Protein AF-A0A941X3I5-F1 (afdb_monomer)

Sequence (114 aa):
MGRLKIFETTTQNFINFAGGNPGAITTLFELQKVVQDKTAIYLITLDKMELYEDKLYMLWNDCCNRDISKVIKILDYYEKGIINQIDIDERIKNVGYGKSFDDLIQDKEERKEE

Radius of gyration: 13.72 Å; Cα contacts (8 Å, |Δi|>4): 107; chains: 1; bounding box: 43×27×31 Å

Mean predicted aligned error: 8.22 Å

Secondary structure (DSSP, 8-state):
-----TTS-HHHHHHHHHTT-HHHHHHHHHHHHH-TTTHHHHHHHHHHHT--THHHHHIIIIITTT-HHHHHHHHHHHHTTSS-HHHHIIIIISSSSPPPSHHHHHHHHHTT--

Structure (mmCIF, N/CA/C/O backbone):
data_AF-A0A941X3I5-F1
#
_entry.id   AF-A0A941X3I5-F1
#
loop_
_atom_site.group_PDB
_atom_site.id
_atom_site.type_symbol
_atom_site.label_atom_id
_atom_site.label_alt_id
_atom_site.label_comp_id
_atom_site.label_asym_id
_atom_site.label_entity_id
_atom_site.label_seq_id
_atom_site.pdbx_PDB_ins_code
_atom_site.Cartn_x
_atom_site.Cartn_y
_atom_site.Cartn_z
_atom_site.occupancy
_atom_site.B_iso_or_equiv
_atom_site.auth_seq_id
_atom_site.auth_comp_id
_atom_site.auth_asym_id
_atom_site.auth_atom_id
_atom_site.pdbx_PDB_model_num
ATOM 1 N N . MET A 1 1 ? 12.464 -11.562 -3.167 1.00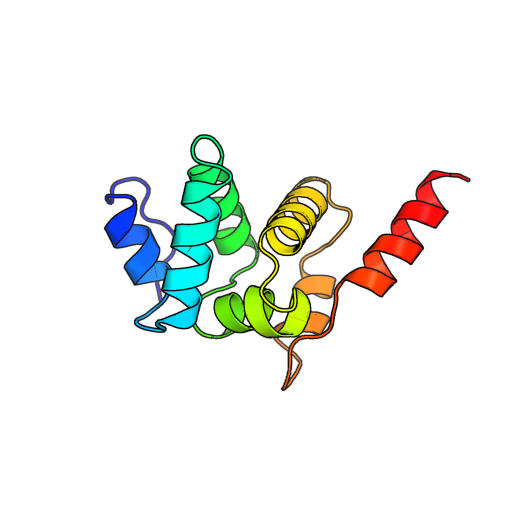 44.53 1 MET A N 1
ATOM 2 C CA . MET A 1 1 ? 12.418 -10.087 -3.193 1.00 44.53 1 MET A CA 1
ATOM 3 C C . MET A 1 1 ? 12.429 -9.548 -1.771 1.00 44.53 1 MET A C 1
ATOM 5 O O . MET A 1 1 ? 12.069 -10.284 -0.859 1.00 44.53 1 MET A O 1
ATOM 9 N N . GLY A 1 2 ? 13.027 -8.368 -1.591 1.00 48.31 2 GLY A N 1
ATOM 10 C CA . GLY A 1 2 ? 13.788 -7.995 -0.399 1.00 48.31 2 GLY A CA 1
ATOM 11 C C . GLY A 1 2 ? 13.003 -7.247 0.670 1.00 48.31 2 GLY A C 1
ATOM 12 O O . GLY A 1 2 ? 12.456 -6.186 0.406 1.00 48.31 2 GLY A O 1
ATOM 13 N N . ARG A 1 3 ? 13.070 -7.775 1.897 1.00 50.78 3 ARG A N 1
ATOM 14 C CA . ARG A 1 3 ? 12.861 -7.007 3.129 1.00 50.78 3 ARG A CA 1
ATOM 15 C C . ARG A 1 3 ? 13.688 -5.723 3.089 1.00 50.78 3 ARG A C 1
ATOM 17 O O . ARG A 1 3 ? 14.864 -5.785 2.710 1.00 50.78 3 ARG A O 1
ATOM 24 N N . LEU A 1 4 ? 13.109 -4.616 3.553 1.00 52.59 4 LEU A N 1
ATOM 25 C CA . LEU A 1 4 ? 13.810 -3.345 3.748 1.00 52.59 4 LEU A CA 1
ATOM 26 C C . LEU A 1 4 ? 15.179 -3.536 4.418 1.00 52.59 4 LEU A C 1
ATOM 28 O O . LEU A 1 4 ? 15.283 -3.975 5.567 1.00 52.59 4 LEU A O 1
ATOM 32 N N . LYS A 1 5 ? 16.246 -3.146 3.715 1.00 53.25 5 LYS A N 1
ATOM 33 C CA . LYS A 1 5 ? 17.561 -2.944 4.322 1.00 53.25 5 LYS A CA 1
ATOM 34 C C . LYS A 1 5 ? 17.662 -1.481 4.729 1.00 53.25 5 LYS A C 1
ATOM 36 O O . LYS A 1 5 ? 17.784 -0.586 3.903 1.00 53.25 5 LYS A O 1
ATOM 41 N N . ILE A 1 6 ? 17.655 -1.256 6.038 1.00 52.69 6 ILE A N 1
ATOM 42 C CA . ILE A 1 6 ? 17.610 0.052 6.718 1.00 52.69 6 ILE A CA 1
ATOM 43 C C . ILE A 1 6 ? 18.843 0.946 6.398 1.00 52.69 6 ILE A C 1
ATOM 45 O O . ILE A 1 6 ? 18.921 2.085 6.838 1.00 52.69 6 ILE A O 1
ATOM 49 N N . PHE A 1 7 ? 19.806 0.449 5.609 1.00 45.53 7 PHE A N 1
ATOM 50 C CA . PHE A 1 7 ? 21.072 1.110 5.269 1.00 45.53 7 PHE A CA 1
ATOM 51 C C . PHE A 1 7 ? 21.218 1.501 3.787 1.00 45.53 7 PHE A C 1
ATOM 53 O O . PHE A 1 7 ? 22.279 1.987 3.400 1.00 45.53 7 PHE A O 1
ATOM 60 N N . GLU A 1 8 ? 20.202 1.294 2.945 1.00 53.28 8 GLU A N 1
ATOM 61 C CA . GLU A 1 8 ? 20.260 1.696 1.533 1.00 53.28 8 GLU A CA 1
ATOM 62 C C . GLU A 1 8 ? 19.625 3.080 1.297 1.00 53.28 8 GLU A C 1
ATOM 64 O O . GLU A 1 8 ? 18.720 3.505 2.018 1.00 53.28 8 GLU A O 1
ATOM 69 N N . THR A 1 9 ? 20.108 3.807 0.283 1.00 62.34 9 THR A N 1
ATOM 70 C CA . THR A 1 9 ? 19.534 5.094 -0.142 1.00 62.34 9 THR A CA 1
ATOM 71 C C . THR A 1 9 ? 18.063 4.927 -0.531 1.00 62.34 9 THR A C 1
ATOM 73 O O . THR A 1 9 ? 17.671 3.896 -1.076 1.00 62.34 9 THR A O 1
ATOM 76 N N . THR A 1 10 ? 17.238 5.957 -0.304 1.00 64.81 10 THR A N 1
ATOM 77 C CA . THR A 1 10 ? 15.790 5.947 -0.607 1.00 64.81 10 THR A CA 1
ATOM 78 C C . THR A 1 10 ? 15.498 5.452 -2.027 1.00 64.81 10 THR A C 1
ATOM 80 O O . THR A 1 10 ? 14.583 4.662 -2.238 1.00 64.81 10 THR A O 1
ATOM 83 N N . THR A 1 11 ? 16.344 5.828 -2.989 1.00 65.88 11 THR A N 1
ATOM 84 C CA . THR A 1 11 ? 16.281 5.382 -4.387 1.00 65.88 11 THR A CA 1
ATOM 85 C C . THR A 1 11 ? 16.463 3.872 -4.551 1.00 65.88 11 THR A C 1
ATOM 87 O O . THR A 1 11 ? 15.737 3.252 -5.321 1.00 65.88 11 THR A O 1
ATOM 90 N N . GLN A 1 12 ? 17.395 3.258 -3.821 1.00 67.31 12 GLN A N 1
ATOM 91 C CA . GLN A 1 12 ? 17.636 1.816 -3.879 1.00 67.31 12 GLN A CA 1
ATOM 92 C C . GLN A 1 12 ? 16.453 1.041 -3.284 1.00 67.31 12 GLN A C 1
ATOM 94 O O . GLN A 1 12 ? 16.007 0.052 -3.861 1.00 67.31 12 GLN A O 1
ATOM 99 N N . ASN A 1 13 ? 15.893 1.540 -2.175 1.00 71.69 13 ASN A N 1
ATOM 100 C CA . ASN A 1 13 ? 14.688 0.973 -1.572 1.00 71.69 13 ASN A CA 1
ATOM 101 C C . ASN A 1 13 ? 13.494 1.066 -2.526 1.00 71.69 13 ASN A C 1
ATOM 103 O O . ASN A 1 13 ? 12.774 0.086 -2.679 1.00 71.69 13 ASN A O 1
ATOM 107 N N . PHE A 1 14 ? 13.322 2.184 -3.235 1.00 73.75 14 PHE A N 1
ATOM 108 C CA . PHE A 1 14 ? 12.273 2.298 -4.248 1.00 73.75 14 PHE A CA 1
ATOM 109 C C . PHE A 1 14 ? 12.450 1.317 -5.406 1.00 73.75 14 PHE A C 1
ATOM 111 O O . PHE A 1 14 ? 11.476 0.701 -5.831 1.00 73.75 14 PHE A O 1
ATOM 118 N N . ILE A 1 15 ? 13.679 1.129 -5.891 1.00 73.44 15 ILE A N 1
ATOM 119 C CA . ILE A 1 15 ? 13.971 0.160 -6.955 1.00 73.44 15 ILE A CA 1
ATOM 120 C C . ILE A 1 15 ? 13.681 -1.269 -6.474 1.00 73.44 15 ILE A C 1
ATOM 122 O O . ILE A 1 15 ? 13.053 -2.038 -7.199 1.00 73.44 15 ILE A O 1
ATOM 126 N N . ASN A 1 16 ? 14.067 -1.606 -5.242 1.00 75.44 16 ASN A N 1
ATOM 127 C CA . ASN A 1 16 ? 13.800 -2.914 -4.643 1.00 75.44 16 ASN A CA 1
ATOM 128 C C . ASN A 1 16 ? 12.298 -3.162 -4.421 1.00 75.44 16 ASN A C 1
ATOM 130 O O . ASN A 1 16 ? 11.836 -4.280 -4.634 1.00 75.44 16 ASN A O 1
ATOM 134 N N . PHE A 1 17 ? 11.539 -2.132 -4.029 1.00 74.19 17 PHE A N 1
ATOM 135 C CA . PHE A 1 17 ? 10.084 -2.213 -3.853 1.00 74.19 17 PHE A CA 1
ATOM 136 C C . PHE A 1 17 ? 9.334 -2.344 -5.166 1.00 74.19 17 PHE A C 1
ATOM 138 O O . PHE A 1 17 ? 8.343 -3.064 -5.245 1.00 74.19 17 PHE A O 1
ATOM 145 N N . ALA A 1 18 ? 9.783 -1.617 -6.183 1.00 73.81 18 ALA A N 1
ATOM 146 C CA . ALA A 1 18 ? 9.121 -1.607 -7.467 1.00 73.81 18 ALA A CA 1
ATOM 147 C C . ALA A 1 18 ? 9.509 -2.793 -8.353 1.00 73.81 18 ALA A C 1
ATOM 149 O O . ALA A 1 18 ? 8.772 -3.091 -9.286 1.00 73.81 18 ALA A O 1
ATOM 150 N N . GLY A 1 19 ? 10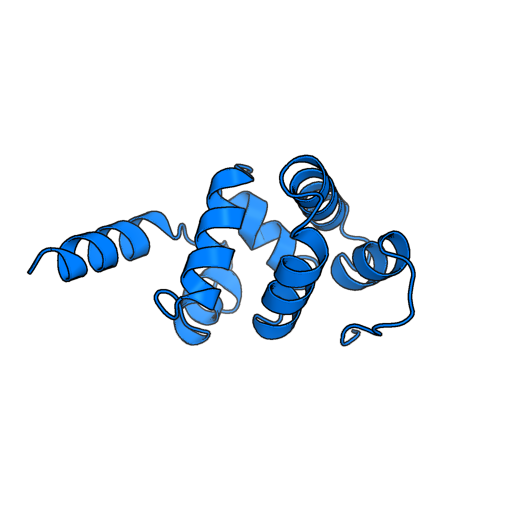.659 -3.436 -8.116 1.00 73.19 19 GLY A N 1
ATOM 151 C CA . GLY A 1 19 ? 11.132 -4.591 -8.895 1.00 73.19 19 GLY A CA 1
ATOM 152 C C . GLY A 1 19 ? 11.291 -4.325 -10.394 1.00 73.19 19 GLY A C 1
ATOM 153 O O . GLY A 1 19 ? 11.283 -5.247 -11.201 1.00 73.19 19 GLY A O 1
ATOM 154 N N . GLY A 1 20 ? 11.415 -3.055 -10.788 1.00 70.56 20 GLY A N 1
ATOM 155 C CA . GLY A 1 20 ? 11.430 -2.639 -12.192 1.00 70.56 20 GLY A CA 1
ATOM 156 C C . GLY A 1 20 ? 10.054 -2.330 -12.795 1.00 70.56 20 GLY A C 1
ATOM 157 O O . GLY A 1 20 ? 10.001 -1.939 -13.959 1.00 70.56 20 GLY A O 1
ATOM 158 N N . ASN A 1 21 ? 8.955 -2.427 -12.035 1.00 77.00 21 ASN A N 1
ATOM 159 C CA . ASN A 1 21 ? 7.636 -1.971 -12.477 1.00 77.00 21 ASN A CA 1
ATOM 160 C C . ASN A 1 21 ? 7.585 -0.423 -12.471 1.00 77.00 21 ASN A C 1
ATOM 162 O O . ASN A 1 21 ? 7.650 0.196 -11.402 1.00 77.00 21 ASN A O 1
ATOM 166 N N . PRO A 1 22 ? 7.437 0.237 -13.637 1.00 76.44 22 PRO A N 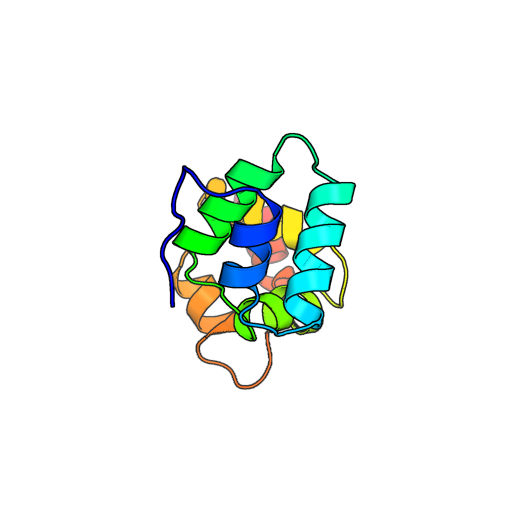1
ATOM 167 C CA . PRO A 1 22 ? 7.459 1.698 -13.726 1.00 76.44 22 PRO A CA 1
ATOM 168 C C . PRO A 1 22 ? 6.267 2.355 -13.012 1.00 76.44 22 PRO A C 1
ATOM 170 O O . PRO A 1 22 ? 6.388 3.469 -12.501 1.00 76.44 22 PRO A O 1
ATOM 173 N N . GLY A 1 23 ? 5.129 1.665 -12.926 1.00 77.00 23 GLY A N 1
ATOM 174 C CA . GLY A 1 23 ? 3.955 2.124 -12.193 1.00 77.00 23 GLY A CA 1
ATOM 175 C C . GLY A 1 23 ? 4.201 2.171 -10.687 1.00 77.00 23 GLY A C 1
ATOM 176 O O . GLY A 1 23 ? 3.923 3.185 -10.057 1.00 77.00 23 GLY A O 1
ATOM 177 N N . ALA A 1 24 ? 4.819 1.126 -10.136 1.00 78.56 24 ALA A N 1
ATOM 178 C CA . ALA A 1 24 ? 5.210 1.073 -8.729 1.00 78.56 24 ALA A CA 1
ATOM 179 C C . ALA A 1 24 ? 6.245 2.161 -8.376 1.00 78.56 24 ALA A C 1
ATOM 181 O O . ALA A 1 24 ? 6.116 2.827 -7.351 1.00 78.56 24 ALA A O 1
ATOM 182 N N . ILE A 1 25 ? 7.226 2.409 -9.257 1.00 80.94 25 ILE A N 1
ATOM 183 C CA . ILE A 1 25 ? 8.174 3.528 -9.105 1.00 80.94 25 ILE A CA 1
ATOM 184 C C . ILE A 1 25 ? 7.428 4.867 -9.072 1.00 80.94 25 ILE A C 1
ATOM 186 O O . ILE A 1 25 ? 7.699 5.701 -8.210 1.00 80.94 25 ILE A O 1
ATOM 190 N N . THR A 1 26 ? 6.476 5.072 -9.986 1.00 81.75 26 THR A N 1
ATOM 191 C CA . THR A 1 26 ? 5.702 6.322 -10.071 1.00 81.75 26 THR A CA 1
ATOM 192 C C . THR A 1 26 ? 4.940 6.588 -8.775 1.00 81.75 26 THR A C 1
ATOM 194 O O . THR A 1 26 ? 5.068 7.673 -8.211 1.00 81.75 26 THR A O 1
ATOM 197 N N . THR A 1 27 ? 4.246 5.579 -8.242 1.00 80.25 27 THR A N 1
ATOM 198 C CA . THR A 1 27 ? 3.538 5.672 -6.958 1.00 80.25 27 THR A CA 1
ATOM 199 C C . THR A 1 27 ? 4.465 6.102 -5.824 1.00 80.25 27 THR A C 1
ATOM 201 O O . THR A 1 27 ? 4.126 6.979 -5.035 1.00 80.25 27 THR A O 1
ATOM 204 N N . LEU A 1 28 ? 5.653 5.503 -5.743 1.00 80.94 28 LEU A N 1
ATOM 205 C CA . LEU A 1 28 ? 6.625 5.781 -4.689 1.00 80.94 28 LEU A CA 1
ATOM 206 C C . LEU A 1 28 ? 7.182 7.211 -4.768 1.00 80.94 28 LEU A C 1
ATOM 208 O O . LEU A 1 28 ? 7.314 7.881 -3.742 1.00 80.94 28 LEU A O 1
ATOM 212 N N . PHE A 1 29 ? 7.447 7.708 -5.978 1.00 80.88 29 PHE A N 1
ATOM 213 C CA . PHE A 1 29 ? 7.866 9.096 -6.192 1.00 80.88 29 PHE A CA 1
ATOM 214 C C . PHE A 1 29 ? 6.759 10.101 -5.869 1.00 80.88 29 PHE A C 1
ATOM 216 O O . PHE A 1 29 ? 7.030 11.137 -5.258 1.00 80.88 29 PHE A O 1
ATOM 223 N N . GLU A 1 30 ? 5.512 9.813 -6.246 1.00 81.94 30 GLU A N 1
ATOM 224 C CA . GLU A 1 30 ? 4.375 10.658 -5.876 1.00 81.94 30 GLU A CA 1
ATOM 225 C C . GLU A 1 30 ? 4.176 10.696 -4.359 1.00 81.94 30 GLU A C 1
ATOM 227 O O . GLU A 1 30 ? 3.975 11.769 -3.787 1.00 81.94 30 GLU A O 1
ATOM 232 N N . LEU A 1 31 ? 4.329 9.553 -3.691 1.00 82.19 31 LEU A N 1
ATOM 233 C CA . LEU A 1 31 ? 4.243 9.451 -2.240 1.00 82.19 31 LEU A CA 1
ATOM 234 C C . LEU A 1 31 ? 5.346 10.270 -1.554 1.00 82.19 31 LEU A C 1
ATOM 236 O O . LEU A 1 31 ? 5.062 11.012 -0.612 1.00 82.19 31 LEU A O 1
ATOM 240 N N . GLN A 1 32 ? 6.580 10.223 -2.067 1.00 80.75 32 GLN A N 1
ATOM 241 C CA . GLN A 1 32 ? 7.681 11.049 -1.565 1.00 80.75 32 GLN A CA 1
ATOM 242 C C . GLN A 1 32 ? 7.428 12.547 -1.761 1.00 80.75 32 GLN A C 1
ATOM 244 O O . GLN A 1 32 ? 7.763 13.355 -0.895 1.00 80.75 32 GLN A O 1
ATOM 249 N N . LYS A 1 33 ? 6.838 12.931 -2.896 1.00 80.81 33 LYS A N 1
ATOM 250 C CA . LYS A 1 33 ? 6.550 14.332 -3.215 1.00 80.81 33 LYS A CA 1
ATOM 251 C C . LYS A 1 33 ? 5.497 14.930 -2.281 1.00 8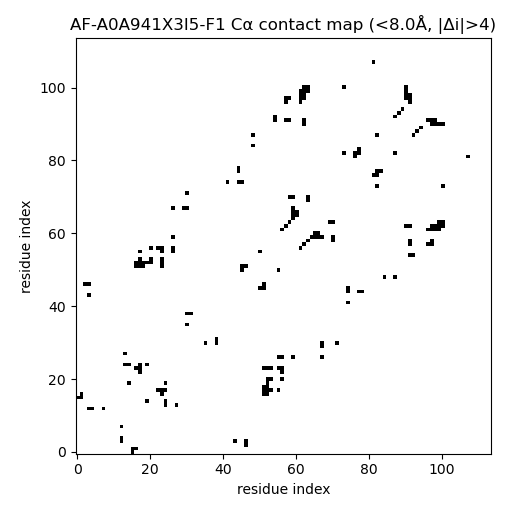0.81 33 LYS A C 1
ATOM 253 O O . LYS A 1 33 ? 5.601 16.103 -1.934 1.00 80.81 33 LYS A O 1
ATOM 258 N N . VAL A 1 34 ? 4.494 14.144 -1.889 1.00 80.00 34 VAL A N 1
ATOM 259 C CA . VAL A 1 34 ? 3.408 14.606 -1.010 1.00 80.00 34 VAL A CA 1
ATOM 260 C C . VAL A 1 34 ? 3.786 14.494 0.465 1.00 80.00 34 VAL A C 1
ATOM 262 O O . VAL A 1 34 ? 3.447 15.378 1.248 1.00 80.00 34 VAL A O 1
ATOM 265 N N . VAL A 1 35 ? 4.503 13.438 0.861 1.00 73.94 35 VAL A N 1
ATOM 266 C CA . VAL A 1 35 ? 4.802 13.150 2.273 1.00 73.94 35 VAL A CA 1
ATOM 267 C C . VAL A 1 35 ? 6.290 12.905 2.494 1.00 73.94 35 VAL A C 1
ATOM 269 O O . VAL A 1 35 ? 6.725 11.853 2.965 1.00 73.94 35 VAL A O 1
ATOM 272 N N . GLN A 1 36 ? 7.078 13.931 2.176 1.00 71.00 36 GLN A N 1
ATOM 273 C CA . GLN A 1 36 ? 8.542 13.917 2.219 1.00 71.00 36 GLN A CA 1
ATOM 274 C C . GLN A 1 36 ? 9.104 13.457 3.580 1.00 71.00 36 GLN A C 1
ATOM 276 O O . GLN A 1 36 ? 10.081 12.716 3.623 1.00 71.00 36 GLN A O 1
ATOM 281 N N . ASP A 1 37 ? 8.440 13.827 4.680 1.00 72.62 37 ASP A N 1
ATOM 282 C CA . ASP A 1 37 ? 8.853 13.506 6.055 1.00 72.62 37 ASP A CA 1
ATOM 283 C C . ASP A 1 37 ? 8.418 12.094 6.510 1.00 72.62 37 ASP A C 1
ATOM 285 O O . ASP A 1 37 ? 9.142 11.395 7.214 1.00 72.62 37 ASP A O 1
ATOM 289 N N . LYS A 1 38 ? 7.257 11.612 6.034 1.00 74.12 38 LYS A N 1
ATOM 290 C CA . LYS A 1 38 ? 6.681 10.303 6.417 1.00 74.12 38 LYS A CA 1
ATOM 291 C C . LYS A 1 38 ? 6.988 9.172 5.437 1.00 74.12 38 LYS A C 1
ATOM 293 O O . LYS A 1 38 ? 6.557 8.042 5.652 1.00 74.12 38 LYS A O 1
ATOM 298 N N . THR A 1 39 ? 7.742 9.443 4.373 1.00 75.69 39 THR A N 1
ATOM 299 C CA . THR A 1 39 ? 8.034 8.462 3.313 1.00 75.69 39 THR A CA 1
ATOM 300 C C . THR A 1 39 ? 8.646 7.177 3.876 1.00 75.69 39 THR A C 1
ATOM 302 O O . THR A 1 39 ? 8.255 6.085 3.477 1.00 75.69 39 THR A O 1
ATOM 305 N N . ALA A 1 40 ? 9.562 7.286 4.845 1.00 74.94 40 ALA A N 1
ATOM 306 C CA . ALA A 1 40 ? 10.185 6.122 5.476 1.00 74.94 40 ALA A CA 1
ATOM 307 C C . ALA A 1 40 ? 9.178 5.258 6.257 1.00 74.94 40 ALA A C 1
ATOM 309 O O . ALA A 1 40 ? 9.232 4.034 6.178 1.00 74.94 40 ALA A O 1
ATOM 310 N N . ILE A 1 41 ? 8.236 5.888 6.967 1.00 79.19 41 ILE A N 1
ATOM 311 C CA . ILE A 1 41 ? 7.182 5.194 7.723 1.00 79.19 41 ILE A CA 1
ATOM 312 C C . ILE A 1 41 ? 6.268 4.449 6.752 1.00 79.19 41 ILE A C 1
ATOM 314 O O . ILE A 1 41 ? 6.015 3.262 6.926 1.00 79.19 41 ILE A O 1
ATOM 318 N N . TYR A 1 42 ? 5.852 5.110 5.673 1.00 81.31 42 TYR A N 1
ATOM 319 C CA . TYR A 1 42 ? 5.000 4.494 4.663 1.00 81.31 42 TYR A CA 1
ATOM 320 C C . TYR A 1 42 ? 5.679 3.355 3.907 1.00 81.31 42 TYR A C 1
ATOM 322 O O . TYR A 1 42 ? 5.028 2.351 3.639 1.00 81.31 42 TYR A O 1
ATOM 330 N N . LEU A 1 43 ? 6.981 3.452 3.629 1.00 79.44 43 LEU A N 1
ATOM 331 C CA . LEU A 1 43 ? 7.752 2.332 3.084 1.00 79.44 43 LEU A CA 1
ATOM 332 C C . LEU A 1 43 ? 7.742 1.123 4.028 1.00 79.44 43 LEU A C 1
ATOM 334 O O . LEU A 1 43 ? 7.544 0.001 3.576 1.00 79.44 43 LEU A O 1
ATOM 338 N N . ILE A 1 44 ? 7.896 1.343 5.337 1.00 81.00 44 ILE A N 1
ATOM 339 C CA . ILE A 1 44 ? 7.804 0.272 6.343 1.00 81.00 44 ILE A CA 1
ATOM 340 C C . ILE A 1 44 ? 6.387 -0.307 6.395 1.00 81.00 44 ILE A C 1
ATOM 342 O O . ILE A 1 44 ? 6.218 -1.517 6.523 1.00 81.00 44 ILE A O 1
ATOM 346 N N . THR A 1 45 ? 5.358 0.529 6.291 1.00 82.62 45 THR A N 1
ATOM 347 C CA . THR A 1 45 ? 3.965 0.075 6.257 1.00 82.62 45 THR A CA 1
ATOM 348 C C . THR A 1 45 ? 3.686 -0.772 5.014 1.00 82.62 45 THR A C 1
ATOM 350 O O . THR A 1 45 ? 3.089 -1.838 5.134 1.00 82.62 45 THR A O 1
ATOM 353 N N . LEU A 1 46 ? 4.192 -0.372 3.846 1.00 83.69 46 LEU A N 1
ATOM 354 C CA . LEU A 1 46 ? 4.113 -1.164 2.615 1.00 83.69 46 LEU A CA 1
ATOM 355 C C . LEU A 1 46 ? 4.869 -2.499 2.730 1.00 83.69 46 LEU A C 1
ATOM 357 O O . LEU A 1 46 ? 4.351 -3.523 2.281 1.00 83.69 46 LEU A O 1
ATOM 361 N N . ASP A 1 47 ? 6.044 -2.509 3.377 1.00 83.19 47 ASP A N 1
ATOM 362 C CA . ASP A 1 47 ? 6.810 -3.732 3.683 1.00 83.19 47 ASP A CA 1
ATOM 363 C C . ASP A 1 47 ? 5.981 -4.692 4.546 1.00 83.19 47 ASP A C 1
ATOM 365 O O . ASP A 1 47 ? 5.841 -5.870 4.216 1.00 83.19 47 ASP A O 1
ATOM 369 N N . LYS A 1 48 ? 5.354 -4.165 5.610 1.00 81.88 48 LYS A N 1
ATOM 370 C CA . LYS A 1 48 ? 4.474 -4.923 6.513 1.00 81.88 48 LYS A CA 1
ATOM 371 C C . LYS A 1 48 ? 3.260 -5.506 5.797 1.00 81.88 48 LYS A C 1
ATOM 373 O O . LYS A 1 48 ? 2.837 -6.598 6.152 1.00 81.88 48 LYS A O 1
ATOM 378 N N . MET A 1 49 ? 2.705 -4.782 4.826 1.00 80.69 49 MET A N 1
ATOM 379 C CA . MET A 1 49 ? 1.585 -5.254 4.007 1.00 80.69 49 MET A CA 1
ATOM 380 C C . MET A 1 49 ? 2.004 -6.291 2.949 1.00 80.69 49 MET A C 1
ATOM 382 O O . MET A 1 49 ? 1.150 -6.926 2.319 1.00 80.69 49 MET A O 1
ATOM 386 N N . GLU A 1 50 ? 3.313 -6.450 2.735 1.00 82.88 50 GLU A N 1
ATOM 387 C CA . GLU A 1 50 ? 3.931 -7.218 1.654 1.00 82.88 50 GLU A CA 1
ATOM 388 C C . GLU A 1 50 ? 3.447 -6.793 0.255 1.00 82.88 50 GLU A C 1
ATOM 390 O O . GLU A 1 50 ? 3.202 -7.624 -0.633 1.00 82.88 50 GLU A O 1
ATOM 395 N N . LEU A 1 51 ? 3.273 -5.482 0.066 1.00 80.88 51 LEU A N 1
ATOM 396 C CA . LEU A 1 51 ? 2.879 -4.887 -1.207 1.00 80.88 51 LEU A CA 1
ATOM 397 C C . LEU A 1 51 ? 4.122 -4.453 -1.979 1.00 80.88 51 LEU A C 1
ATOM 399 O O . LEU A 1 51 ? 4.657 -3.364 -1.781 1.00 80.88 51 LEU A O 1
ATOM 403 N N . TYR A 1 52 ? 4.553 -5.326 -2.885 1.00 82.00 52 TYR A N 1
ATOM 404 C CA . TYR A 1 52 ? 5.701 -5.112 -3.761 1.00 82.00 52 TYR A CA 1
ATOM 405 C C . TYR A 1 52 ? 5.273 -5.156 -5.230 1.00 82.00 52 TYR A C 1
AT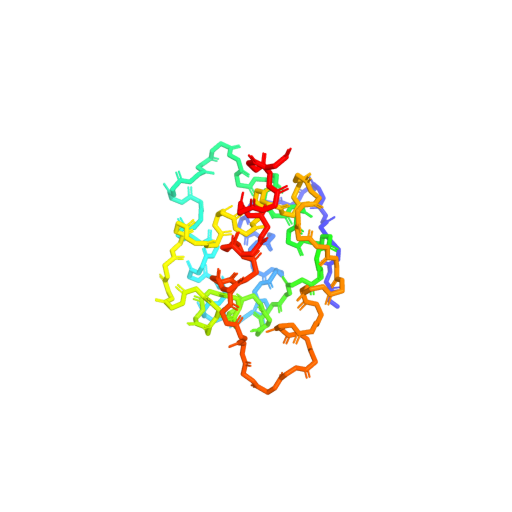OM 407 O O . TYR A 1 52 ? 4.282 -5.807 -5.574 1.00 82.00 52 TYR A O 1
ATOM 415 N N . GLU A 1 53 ? 6.050 -4.493 -6.085 1.00 82.19 53 GLU A N 1
ATOM 416 C CA . GLU A 1 53 ? 5.993 -4.609 -7.546 1.00 82.19 53 GLU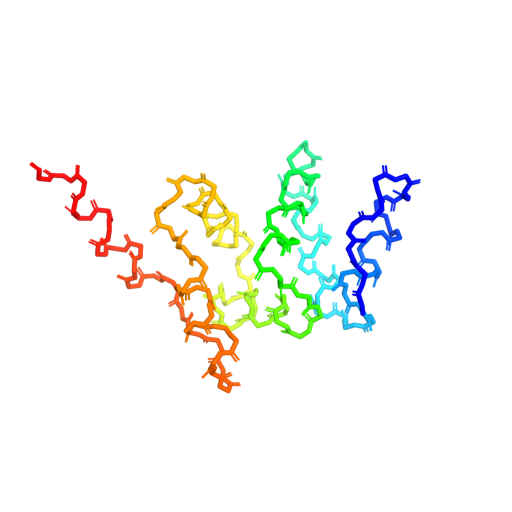 A CA 1
ATOM 417 C C . GLU A 1 53 ? 4.572 -4.361 -8.085 1.00 82.19 53 GLU A C 1
ATOM 419 O O . GLU A 1 53 ? 3.991 -3.294 -7.870 1.00 82.19 53 GLU A O 1
ATOM 424 N N . ASP A 1 54 ? 3.979 -5.353 -8.749 1.00 80.19 54 ASP A N 1
ATOM 425 C CA . ASP A 1 54 ? 2.639 -5.269 -9.322 1.00 80.19 54 ASP A CA 1
ATOM 426 C C . ASP A 1 54 ? 1.550 -5.041 -8.275 1.00 80.19 54 ASP A C 1
ATOM 428 O O . ASP A 1 54 ? 0.573 -4.359 -8.558 1.00 80.19 54 ASP A O 1
ATOM 432 N N . LYS A 1 55 ? 1.716 -5.535 -7.042 1.00 82.31 55 LYS A N 1
ATOM 433 C CA . LYS A 1 55 ? 0.726 -5.327 -5.970 1.00 82.31 55 LYS A CA 1
ATOM 434 C C . LYS A 1 55 ? 0.708 -3.880 -5.497 1.00 82.31 55 LYS A C 1
ATOM 436 O O . LYS A 1 55 ? -0.351 -3.349 -5.170 1.00 82.31 55 LYS A O 1
ATOM 441 N N . LEU A 1 56 ? 1.876 -3.235 -5.482 1.00 82.81 56 LEU A N 1
ATOM 442 C CA . LEU A 1 56 ? 1.971 -1.809 -5.189 1.00 82.81 56 LEU A CA 1
ATOM 443 C C . LEU A 1 56 ? 1.312 -0.991 -6.303 1.00 82.81 56 LEU A C 1
ATOM 445 O O . LEU A 1 56 ? 0.567 -0.050 -6.030 1.00 82.81 56 LEU A O 1
ATOM 449 N N . TYR A 1 57 ? 1.543 -1.386 -7.556 1.00 82.19 57 TYR A N 1
ATOM 450 C CA . TYR A 1 57 ? 0.876 -0.762 -8.689 1.00 82.19 57 TYR A CA 1
ATOM 451 C C . TYR A 1 57 ? -0.643 -0.964 -8.646 1.00 82.19 57 TYR A C 1
ATOM 453 O O . TYR A 1 57 ? -1.368 0.004 -8.844 1.00 82.19 57 TYR A O 1
ATOM 461 N N . MET A 1 58 ? -1.134 -2.163 -8.317 1.00 82.25 58 MET A N 1
ATOM 462 C CA . MET A 1 58 ? -2.568 -2.438 -8.157 1.00 82.25 58 MET A CA 1
ATOM 463 C C . MET A 1 58 ? -3.194 -1.587 -7.050 1.00 82.25 58 MET A C 1
ATOM 465 O O . MET A 1 58 ? -4.291 -1.066 -7.235 1.00 82.25 58 MET A O 1
ATOM 469 N N . LEU A 1 59 ? -2.501 -1.384 -5.921 1.00 84.12 59 LEU A N 1
ATOM 470 C CA . LEU A 1 59 ? -2.977 -0.486 -4.866 1.00 84.12 59 LEU A CA 1
ATOM 471 C C . LEU A 1 59 ? -3.205 0.927 -5.419 1.00 84.12 59 LEU A C 1
ATOM 473 O O . LEU A 1 59 ? -4.256 1.526 -5.211 1.00 84.12 59 LEU A O 1
ATOM 477 N N . TRP A 1 60 ? -2.225 1.478 -6.130 1.00 83.88 60 TRP A N 1
ATOM 478 C CA . TRP A 1 60 ? -2.331 2.841 -6.639 1.00 83.88 60 TRP A CA 1
ATOM 479 C C . TRP A 1 60 ? -3.302 2.959 -7.815 1.00 83.88 60 TRP A C 1
ATOM 481 O O . TRP A 1 60 ? -4.151 3.845 -7.822 1.00 83.88 60 TRP A O 1
ATOM 491 N N . ASN A 1 61 ? -3.199 2.076 -8.803 1.00 83.44 61 ASN A N 1
ATOM 492 C CA . ASN A 1 61 ? -3.960 2.143 -10.041 1.00 83.44 61 ASN A CA 1
ATOM 493 C C . ASN A 1 61 ? -5.395 1.637 -9.863 1.00 83.44 61 ASN A C 1
ATOM 495 O O . ASN A 1 61 ? -6.328 2.379 -10.151 1.00 83.44 61 ASN A O 1
ATOM 499 N N . ASP A 1 62 ? -5.576 0.414 -9.372 1.00 79.19 62 ASP A N 1
ATOM 500 C CA . ASP A 1 62 ? -6.885 -0.242 -9.318 1.00 79.19 62 ASP A CA 1
ATOM 501 C C . ASP A 1 62 ? -7.658 0.122 -8.043 1.00 79.19 62 ASP A C 1
ATOM 503 O O . ASP A 1 62 ? -8.831 0.486 -8.113 1.00 79.19 62 ASP A O 1
ATOM 507 N N . CYS A 1 63 ? -7.008 0.108 -6.875 1.00 80.50 63 CYS A N 1
ATOM 508 C CA . CYS A 1 63 ? -7.691 0.419 -5.614 1.00 80.50 63 CYS A CA 1
ATOM 509 C C . CYS A 1 63 ? -7.879 1.927 -5.388 1.00 80.50 63 CYS A C 1
ATOM 511 O O . CYS A 1 63 ? -8.889 2.343 -4.819 1.00 80.50 63 CYS A O 1
ATOM 513 N N . CYS A 1 64 ? -6.916 2.746 -5.817 1.00 79.94 64 CYS A N 1
ATOM 514 C CA . CYS A 1 64 ? -6.913 4.189 -5.571 1.00 79.94 64 CYS A CA 1
ATOM 515 C C . CYS A 1 64 ? -7.194 5.041 -6.813 1.00 79.94 64 CYS A C 1
ATOM 517 O O . CYS A 1 64 ? -7.213 6.264 -6.697 1.00 79.94 64 CYS A O 1
ATOM 519 N N . ASN A 1 65 ? -7.426 4.440 -7.985 1.00 81.00 65 ASN A N 1
ATOM 520 C CA . ASN A 1 65 ? -7.666 5.156 -9.244 1.00 81.00 65 ASN A CA 1
ATOM 521 C C . ASN A 1 65 ? -6.598 6.229 -9.550 1.00 81.00 65 ASN A C 1
ATOM 523 O O . ASN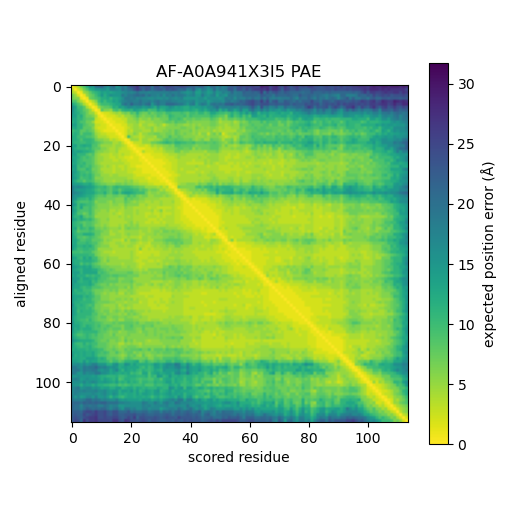 A 1 65 ? -6.908 7.333 -9.997 1.00 81.00 65 ASN A O 1
ATOM 527 N N . ARG A 1 66 ? -5.332 5.907 -9.258 1.00 80.00 66 ARG A N 1
ATOM 528 C CA . ARG A 1 66 ? -4.144 6.775 -9.360 1.00 80.00 66 ARG A CA 1
ATOM 529 C C . ARG A 1 66 ? -4.145 7.996 -8.438 1.00 80.00 66 ARG A C 1
ATOM 531 O O . ARG A 1 66 ? -3.339 8.905 -8.617 1.00 80.00 66 ARG A O 1
ATOM 538 N N . ASP A 1 67 ? -5.004 8.011 -7.426 1.00 81.31 67 ASP A N 1
ATOM 539 C CA . ASP A 1 67 ? -5.044 9.077 -6.434 1.00 81.31 67 ASP A CA 1
ATOM 540 C C . ASP A 1 67 ? -4.116 8.770 -5.249 1.00 81.31 67 ASP A C 1
ATOM 542 O O . ASP A 1 67 ? -4.345 7.853 -4.452 1.00 81.31 67 ASP A O 1
ATOM 546 N N . ILE A 1 68 ? -3.047 9.556 -5.112 1.00 82.25 68 ILE A N 1
ATOM 547 C CA . ILE A 1 68 ? -2.061 9.360 -4.043 1.00 82.25 68 ILE A CA 1
ATOM 548 C C . ILE A 1 68 ? -2.631 9.670 -2.650 1.00 82.25 68 ILE A C 1
ATOM 550 O O . ILE A 1 68 ? -2.193 9.083 -1.661 1.00 82.25 68 ILE A O 1
ATOM 554 N N . SER A 1 69 ? -3.645 10.538 -2.549 1.00 82.19 69 SER A N 1
ATOM 555 C CA . SER A 1 69 ? -4.265 10.873 -1.263 1.00 82.19 69 SER A CA 1
ATOM 556 C C . SER A 1 69 ? -5.040 9.679 -0.711 1.00 82.19 69 SER A C 1
ATOM 558 O O . SER A 1 69 ? -5.007 9.430 0.496 1.00 82.19 69 SER A O 1
ATOM 560 N N . LYS A 1 70 ? -5.679 8.889 -1.584 1.00 82.25 70 LYS A N 1
ATOM 561 C CA . LYS A 1 70 ? -6.306 7.618 -1.191 1.00 82.25 70 LYS A CA 1
ATOM 562 C C . LYS A 1 70 ? -5.282 6.588 -0.717 1.00 82.25 70 LYS A C 1
ATOM 564 O O . LYS A 1 70 ? -5.509 5.950 0.308 1.00 82.25 70 LYS A O 1
ATOM 569 N N . VAL A 1 71 ? -4.133 6.478 -1.392 1.00 84.06 71 VAL A N 1
ATOM 570 C CA . VAL A 1 71 ? -3.042 5.584 -0.954 1.00 84.06 71 VAL A CA 1
ATOM 571 C C . VAL A 1 71 ? -2.582 5.950 0.458 1.00 84.06 71 VAL A C 1
ATOM 573 O O . VAL A 1 71 ? -2.494 5.082 1.323 1.00 84.06 71 VAL A O 1
ATOM 576 N N . ILE A 1 72 ? -2.358 7.240 0.723 1.00 84.31 72 ILE A N 1
ATOM 577 C CA . ILE A 1 72 ? -1.958 7.729 2.049 1.00 84.31 72 ILE A CA 1
ATOM 578 C C . ILE A 1 72 ? -3.023 7.402 3.104 1.00 84.31 72 ILE A C 1
ATOM 580 O O . ILE A 1 72 ? -2.673 6.948 4.193 1.00 84.31 72 ILE A O 1
ATOM 584 N N . LYS A 1 73 ? -4.314 7.581 2.788 1.00 84.81 73 LYS A N 1
ATOM 585 C CA . LYS A 1 73 ? -5.412 7.211 3.697 1.00 84.81 73 LYS A CA 1
ATOM 586 C C . LYS A 1 73 ? -5.401 5.724 4.044 1.00 84.81 73 LYS A C 1
ATOM 588 O O . LYS A 1 73 ? -5.539 5.388 5.213 1.00 84.8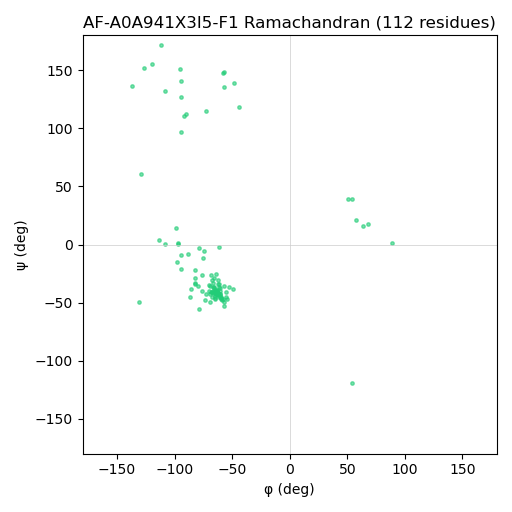1 73 LYS A O 1
ATOM 593 N N . ILE A 1 74 ? -5.212 4.840 3.063 1.00 84.00 74 ILE A N 1
ATOM 594 C CA . ILE A 1 74 ? -5.158 3.388 3.303 1.00 84.00 74 ILE A CA 1
ATOM 595 C C . ILE A 1 74 ? -3.977 3.033 4.208 1.00 84.00 74 ILE A C 1
ATOM 597 O O . ILE A 1 74 ? -4.137 2.257 5.148 1.00 84.00 74 ILE A O 1
ATOM 601 N N . LEU A 1 75 ? -2.808 3.627 3.959 1.00 85.00 75 LEU A N 1
ATOM 602 C CA . LEU A 1 75 ? -1.623 3.416 4.790 1.00 85.00 75 LEU A CA 1
ATOM 603 C C . LEU A 1 75 ? -1.858 3.874 6.236 1.00 85.00 75 LEU A C 1
ATOM 605 O O . LEU A 1 75 ? -1.554 3.135 7.169 1.00 85.00 75 LEU A O 1
ATOM 609 N N . ASP A 1 76 ? -2.452 5.052 6.425 1.00 84.56 76 ASP A N 1
ATOM 610 C CA . ASP A 1 76 ? -2.782 5.599 7.746 1.00 84.56 76 ASP A CA 1
ATOM 611 C C . ASP A 1 76 ? -3.846 4.755 8.472 1.00 84.56 76 ASP A C 1
ATOM 613 O O . ASP A 1 76 ? -3.724 4.466 9.662 1.00 84.56 76 ASP A O 1
ATOM 617 N N . TYR A 1 77 ? -4.866 4.281 7.754 1.00 83.94 77 TYR A N 1
ATOM 618 C CA . TYR A 1 77 ? -5.883 3.385 8.301 1.00 83.94 77 TYR A CA 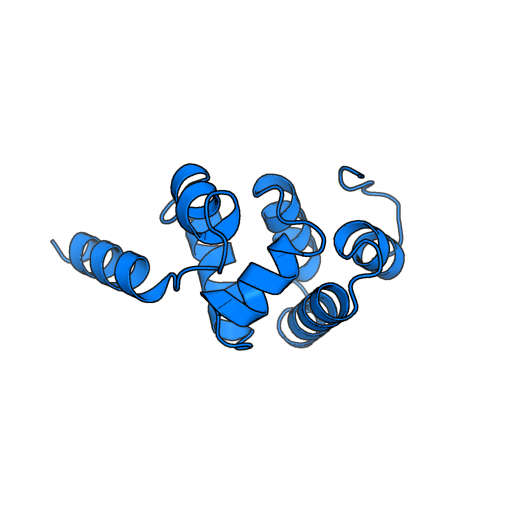1
ATOM 619 C C . TYR A 1 77 ? -5.336 2.013 8.676 1.00 83.94 77 TYR A C 1
ATOM 621 O O . TYR A 1 77 ? -5.798 1.434 9.660 1.00 83.94 77 TYR A O 1
ATOM 629 N N . TYR A 1 78 ? -4.344 1.509 7.951 1.00 84.94 78 TYR A N 1
ATOM 630 C CA . TYR A 1 78 ? -3.651 0.290 8.339 1.00 84.94 78 TYR A CA 1
ATOM 631 C C . TYR A 1 78 ? -2.794 0.490 9.589 1.00 84.94 78 TYR A C 1
ATOM 633 O O . TYR A 1 78 ? -2.844 -0.327 10.505 1.00 84.94 78 TYR A O 1
ATOM 641 N N . GLU A 1 79 ? -2.071 1.609 9.695 1.00 82.06 79 GLU A N 1
ATOM 642 C CA . GLU A 1 79 ? -1.341 1.942 10.927 1.00 82.06 79 GLU A CA 1
ATOM 643 C C . GLU A 1 79 ? -2.274 2.108 12.135 1.00 82.06 79 GLU A C 1
ATOM 645 O O . GLU A 1 79 ? -1.924 1.722 13.249 1.00 82.06 79 GLU A O 1
ATOM 650 N N . LYS A 1 80 ? -3.490 2.621 11.917 1.00 81.88 80 LYS A N 1
ATOM 651 C CA . LYS A 1 80 ? -4.540 2.741 12.940 1.00 81.88 80 LYS A CA 1
ATOM 652 C C . LYS A 1 80 ? -5.287 1.432 13.230 1.00 81.88 80 LYS A C 1
ATOM 654 O O . LYS A 1 80 ? -6.166 1.439 14.090 1.00 81.88 80 LYS A O 1
ATOM 659 N N . GLY A 1 81 ? -4.995 0.339 12.519 1.00 81.69 81 GLY A N 1
ATOM 660 C CA . GLY A 1 81 ? -5.683 -0.951 12.665 1.00 81.69 81 GLY A CA 1
ATOM 661 C C . GLY A 1 81 ? -7.146 -0.952 12.197 1.00 81.69 81 GLY A C 1
ATOM 662 O O . GLY A 1 81 ? -7.924 -1.824 12.579 1.00 81.69 81 GLY A O 1
ATOM 663 N N . ILE A 1 82 ? -7.547 0.041 11.398 1.00 82.88 82 ILE A N 1
ATOM 664 C CA . ILE A 1 82 ? -8.874 0.102 10.767 1.00 82.88 82 ILE A CA 1
ATOM 665 C C . ILE A 1 82 ? -8.919 -0.878 9.590 1.00 82.88 82 ILE A C 1
ATOM 667 O O . ILE A 1 82 ? -9.921 -1.567 9.402 1.00 82.88 82 ILE A O 1
ATOM 671 N N . ILE A 1 83 ? -7.828 -0.963 8.829 1.00 83.56 83 ILE A N 1
ATOM 672 C CA . ILE A 1 83 ? -7.618 -1.945 7.761 1.00 83.56 83 ILE A CA 1
ATOM 673 C C . ILE A 1 83 ? -6.571 -2.938 8.258 1.00 83.56 83 ILE A C 1
ATOM 675 O O . ILE A 1 83 ? -5.531 -2.527 8.763 1.00 83.56 83 ILE A O 1
ATOM 679 N N . ASN A 1 84 ? -6.832 -4.232 8.110 1.00 85.31 84 ASN A N 1
ATOM 680 C CA . ASN A 1 84 ? -5.923 -5.291 8.534 1.00 85.31 84 ASN A CA 1
ATOM 681 C C . ASN A 1 84 ? -5.350 -6.047 7.332 1.00 85.31 84 ASN A C 1
ATOM 683 O O . ASN A 1 84 ? -5.785 -5.878 6.195 1.00 85.31 84 ASN A O 1
ATOM 687 N N . GLN A 1 85 ? -4.380 -6.928 7.586 1.00 83.00 85 GLN A N 1
ATOM 688 C CA . GLN A 1 85 ? -3.719 -7.702 6.531 1.00 83.00 85 GLN A CA 1
ATOM 689 C C . GLN A 1 85 ? -4.705 -8.537 5.697 1.00 83.00 85 GLN A C 1
ATOM 691 O O . GLN A 1 85 ? -4.544 -8.626 4.486 1.00 83.00 85 GLN A O 1
ATOM 696 N N . ILE A 1 86 ? -5.762 -9.069 6.322 1.00 85.19 86 ILE A N 1
ATOM 697 C CA . ILE A 1 86 ? -6.824 -9.821 5.634 1.00 85.19 86 ILE A CA 1
ATOM 698 C C . ILE A 1 86 ? -7.526 -8.940 4.591 1.00 85.19 86 ILE A C 1
ATOM 700 O O . ILE A 1 86 ? -7.702 -9.368 3.455 1.00 85.19 86 ILE A O 1
ATOM 704 N N . ASP A 1 87 ? -7.847 -7.689 4.939 1.00 83.94 87 ASP A N 1
ATOM 705 C CA . ASP A 1 87 ? -8.494 -6.743 4.023 1.00 83.94 87 ASP A CA 1
ATOM 706 C C . ASP A 1 87 ? -7.581 -6.417 2.825 1.00 83.94 87 ASP A C 1
ATOM 708 O O . ASP A 1 87 ? -8.041 -6.325 1.686 1.00 83.94 87 ASP A O 1
ATOM 712 N N . ILE A 1 88 ? -6.273 -6.276 3.073 1.00 85.12 88 ILE A N 1
ATOM 713 C CA . ILE A 1 88 ? -5.258 -6.074 2.028 1.00 85.12 88 ILE A CA 1
ATOM 714 C C . ILE A 1 88 ? -5.165 -7.303 1.118 1.00 85.12 88 ILE A C 1
ATOM 716 O O . ILE A 1 88 ? -5.157 -7.176 -0.110 1.00 85.12 88 ILE A O 1
ATOM 720 N N . ASP A 1 89 ? -5.113 -8.498 1.702 1.00 82.88 89 ASP A N 1
ATOM 721 C CA . ASP A 1 89 ? -5.001 -9.740 0.949 1.00 82.88 89 ASP A CA 1
ATOM 722 C C . ASP A 1 89 ? -6.255 -9.975 0.094 1.00 82.88 89 ASP A C 1
ATOM 724 O O . ASP A 1 89 ? -6.132 -10.269 -1.092 1.00 82.88 89 ASP A O 1
ATOM 728 N N . GLU A 1 90 ? -7.459 -9.761 0.628 1.00 82.12 90 GLU A N 1
ATOM 729 C CA . GLU A 1 90 ? -8.719 -9.910 -0.111 1.00 82.12 90 GLU A CA 1
ATOM 730 C C . GLU A 1 90 ? -8.921 -8.878 -1.223 1.00 82.12 90 GLU A C 1
ATOM 732 O O . GLU A 1 90 ? -9.587 -9.176 -2.216 1.00 82.12 90 GLU A O 1
ATOM 737 N N . ARG A 1 91 ? -8.377 -7.664 -1.078 1.00 79.81 91 ARG A N 1
ATOM 738 C CA . ARG A 1 91 ? -8.581 -6.587 -2.062 1.00 79.81 91 ARG A CA 1
ATOM 739 C C . ARG A 1 91 ? -7.457 -6.427 -3.066 1.00 79.81 91 ARG A C 1
ATOM 741 O O . ARG A 1 91 ? -7.685 -5.764 -4.074 1.00 79.81 91 ARG A O 1
ATOM 748 N N . ILE A 1 92 ? -6.289 -7.019 -2.817 1.00 82.25 92 ILE A N 1
ATOM 749 C CA . ILE A 1 92 ? -5.109 -6.866 -3.680 1.00 82.25 92 ILE A CA 1
ATOM 750 C C . ILE A 1 92 ? -4.469 -8.213 -4.021 1.00 82.25 92 ILE A C 1
ATOM 752 O O . ILE A 1 92 ? -4.206 -8.472 -5.189 1.00 82.25 92 ILE A O 1
ATOM 756 N N . LYS A 1 93 ? -4.202 -9.087 -3.038 1.00 77.00 93 LYS A N 1
ATOM 757 C CA . LYS A 1 93 ? -3.435 -10.326 -3.290 1.00 77.00 93 LYS A CA 1
ATOM 758 C C . LYS A 1 93 ? -4.282 -11.474 -3.855 1.00 77.00 93 LYS A C 1
ATOM 760 O O . LYS A 1 93 ? -3.774 -12.253 -4.655 1.00 77.00 93 LYS A O 1
ATOM 765 N N . ASN A 1 94 ? -5.547 -11.575 -3.456 1.00 77.81 94 ASN A N 1
ATOM 766 C CA . ASN A 1 94 ? -6.456 -12.678 -3.792 1.00 77.81 94 ASN A CA 1
ATOM 767 C C . ASN A 1 94 ? -7.406 -12.340 -4.952 1.00 77.81 94 ASN A C 1
ATOM 769 O O . ASN A 1 94 ? -8.401 -13.031 -5.171 1.00 77.81 94 ASN A O 1
ATOM 773 N N . VAL A 1 95 ? -7.127 -11.264 -5.686 1.00 71.31 95 VAL A N 1
ATOM 774 C CA . VAL A 1 95 ? -7.964 -10.769 -6.782 1.00 71.31 95 VAL A CA 1
ATOM 775 C C . VAL A 1 95 ? -7.148 -10.613 -8.058 1.00 71.31 95 VAL A C 1
ATOM 777 O O . VAL A 1 95 ? -5.946 -10.379 -8.015 1.00 71.31 95 VAL A O 1
ATOM 780 N N . GLY A 1 96 ? -7.814 -10.739 -9.209 1.00 64.81 96 GLY A N 1
ATOM 781 C CA . GLY A 1 96 ? -7.198 -10.447 -10.509 1.00 64.81 96 GLY A CA 1
ATOM 782 C C . GLY A 1 96 ? -7.067 -8.947 -10.800 1.00 64.81 96 GLY A C 1
ATOM 783 O O . GLY A 1 96 ? -6.179 -8.555 -11.547 1.00 64.81 96 GLY A O 1
ATOM 784 N N . TYR A 1 97 ? -7.932 -8.124 -10.195 1.00 65.62 97 TYR A N 1
ATOM 785 C CA . TYR A 1 97 ? -7.917 -6.660 -10.263 1.00 65.62 97 TYR A CA 1
ATOM 786 C C . TYR A 1 97 ? -8.183 -6.097 -8.867 1.00 65.62 97 TYR A C 1
ATOM 788 O O . TYR A 1 97 ? -9.072 -6.598 -8.170 1.00 65.62 97 TYR A O 1
ATOM 796 N N . GLY A 1 98 ? -7.419 -5.079 -8.465 1.00 71.31 98 GLY A N 1
ATOM 797 C CA . GLY A 1 98 ? -7.549 -4.449 -7.152 1.00 71.31 98 GLY A CA 1
ATOM 798 C C . GLY A 1 98 ? -8.961 -3.908 -6.913 1.00 71.31 98 GLY A C 1
ATOM 799 O O . GLY A 1 98 ? -9.558 -3.288 -7.791 1.00 71.31 98 GLY A O 1
ATOM 800 N N . LYS A 1 99 ? -9.521 -4.154 -5.726 1.00 77.75 99 LYS A N 1
ATOM 801 C CA . LYS A 1 99 ? -10.835 -3.618 -5.331 1.00 77.75 99 LYS A CA 1
ATOM 802 C C . LYS A 1 99 ? -10.663 -2.319 -4.551 1.00 77.75 99 LYS A C 1
ATOM 804 O O . LYS A 1 99 ? -9.765 -2.229 -3.716 1.00 77.75 99 LYS A O 1
ATOM 809 N N . SER A 1 100 ? -11.535 -1.336 -4.785 1.00 76.88 100 SER A N 1
ATOM 810 C CA . SER A 1 100 ? -11.504 -0.075 -4.029 1.00 76.88 100 SER A CA 1
ATOM 811 C C . SER A 1 100 ? -11.624 -0.325 -2.523 1.00 76.88 100 SER A C 1
ATOM 813 O O . SER A 1 100 ? -12.278 -1.277 -2.100 1.00 76.88 100 SER A O 1
ATOM 815 N N . PHE A 1 101 ? -10.999 0.534 -1.713 1.00 75.44 101 PHE A N 1
ATOM 816 C CA . PHE A 1 101 ? -11.162 0.565 -0.257 1.00 75.44 101 PHE A CA 1
ATOM 817 C C . PHE A 1 101 ? -12.327 1.452 0.209 1.00 75.44 101 PHE A C 1
ATOM 819 O O . PHE A 1 101 ? -12.677 1.377 1.382 1.00 75.44 101 PHE A O 1
ATOM 826 N N . ASP A 1 102 ? -12.961 2.226 -0.685 1.00 74.44 102 ASP A N 1
ATOM 827 C CA . ASP A 1 102 ? -14.006 3.207 -0.336 1.00 74.44 102 ASP A CA 1
ATOM 828 C C . ASP A 1 102 ? -15.160 2.580 0.477 1.00 74.44 102 ASP A C 1
ATOM 830 O O . ASP A 1 102 ? -15.475 3.095 1.546 1.00 74.44 102 ASP A O 1
ATOM 834 N N . ASP A 1 103 ? -15.702 1.423 0.071 1.00 72.31 103 ASP A N 1
ATOM 835 C CA . ASP A 1 103 ? -16.806 0.766 0.798 1.00 72.31 103 ASP A CA 1
ATOM 836 C C . ASP A 1 103 ? -16.432 0.358 2.233 1.00 72.31 103 ASP A C 1
ATOM 838 O O . ASP A 1 103 ? -17.262 0.377 3.133 1.00 72.31 103 ASP A O 1
ATOM 842 N N . LEU A 1 104 ? -15.170 -0.026 2.464 1.00 71.31 104 LEU A N 1
ATOM 843 C CA . LEU A 1 104 ? -14.700 -0.462 3.787 1.00 71.31 104 LEU A CA 1
ATOM 844 C C . LEU A 1 104 ? -14.352 0.717 4.681 1.00 71.31 104 LEU A C 1
ATOM 846 O O . LEU A 1 104 ? -14.437 0.619 5.900 1.00 71.31 104 LEU A O 1
ATOM 850 N N . ILE A 1 105 ? -13.939 1.818 4.062 1.00 70.38 105 ILE A N 1
ATOM 851 C CA . ILE A 1 105 ? -13.699 3.077 4.746 1.00 70.38 105 ILE A CA 1
ATOM 852 C C . ILE A 1 105 ? -15.038 3.654 5.209 1.00 70.38 105 ILE A C 1
ATOM 854 O O . ILE A 1 105 ? -15.160 3.933 6.395 1.00 70.38 105 ILE A O 1
ATOM 858 N N . GLN A 1 106 ? -16.047 3.733 4.332 1.00 70.88 106 GLN A N 1
ATOM 859 C CA . GLN A 1 106 ? -17.388 4.206 4.701 1.00 70.88 106 GLN A CA 1
ATOM 860 C C . GLN A 1 106 ? -17.988 3.369 5.836 1.00 70.88 106 GLN A C 1
ATOM 862 O O . GLN A 1 106 ? -18.290 3.902 6.899 1.00 70.88 106 GLN A O 1
ATOM 867 N N . ASP A 1 107 ? -18.016 2.047 5.677 1.00 65.50 107 ASP A N 1
ATOM 868 C CA . ASP A 1 107 ? -18.611 1.132 6.656 1.00 65.50 107 ASP A CA 1
ATOM 869 C C . ASP A 1 107 ? -17.893 1.131 8.029 1.00 65.50 107 ASP A C 1
ATOM 871 O O . ASP A 1 107 ? -18.497 0.832 9.063 1.00 65.50 107 ASP A O 1
ATOM 875 N N . LYS A 1 108 ? -16.601 1.487 8.084 1.00 65.56 108 LYS A N 1
ATOM 876 C CA . LYS A 1 108 ? -15.851 1.607 9.350 1.00 65.56 108 LYS A CA 1
ATOM 877 C C . LYS A 1 108 ? -15.810 3.022 9.925 1.00 65.56 108 LYS A C 1
ATOM 879 O O . LYS A 1 108 ? -15.558 3.153 11.124 1.00 65.56 108 LYS A O 1
ATOM 884 N N . GLU A 1 109 ? -16.031 4.057 9.118 1.00 61.78 109 GLU A N 1
ATOM 885 C CA . GLU A 1 109 ? -16.262 5.422 9.603 1.00 61.78 109 GLU A CA 1
ATOM 886 C C . GLU A 1 109 ? -17.655 5.531 10.237 1.00 61.78 109 GLU A C 1
ATOM 888 O O . GLU A 1 109 ? -17.752 6.022 11.358 1.00 61.78 109 GLU A O 1
ATOM 893 N N . GLU A 1 110 ? -18.684 4.933 9.626 1.00 58.44 110 GLU A N 1
ATOM 894 C CA . GLU A 1 110 ? -20.046 4.876 10.182 1.00 58.44 110 GLU A CA 1
ATOM 895 C C . GLU A 1 110 ? -20.091 4.146 11.539 1.00 58.44 110 GLU A C 1
ATOM 897 O O . GLU A 1 110 ? -20.753 4.593 12.471 1.00 58.44 110 GLU A O 1
ATOM 902 N N . ARG A 1 111 ? -19.297 3.080 11.715 1.00 55.81 111 ARG A N 1
ATOM 903 C CA . ARG A 1 111 ? -19.208 2.325 12.982 1.00 55.81 111 ARG A CA 1
ATOM 904 C C . ARG A 1 111 ? -18.429 3.012 14.110 1.00 55.81 111 ARG A C 1
ATOM 906 O O . ARG A 1 111 ? -18.364 2.466 15.208 1.00 55.81 111 ARG A O 1
ATOM 913 N N . LYS A 1 112 ? -17.789 4.158 13.860 1.00 51.31 112 LYS A N 1
ATOM 914 C CA . LYS A 1 112 ? -17.125 4.964 14.904 1.00 51.31 112 LYS A CA 1
ATOM 915 C C . LYS A 1 112 ? -18.012 6.076 15.464 1.00 51.31 112 LYS A C 1
ATOM 917 O O . LYS A 1 112 ? -17.603 6.714 16.433 1.00 51.31 112 LYS A O 1
ATOM 922 N N . GLU A 1 113 ? -19.172 6.317 14.856 1.00 46.38 113 GLU A N 1
ATOM 923 C CA . GLU A 1 113 ? -20.139 7.331 15.289 1.00 46.38 113 GLU A CA 1
ATOM 924 C C . GLU A 1 113 ? -21.280 6.764 16.166 1.00 46.38 113 GLU A C 1
ATOM 926 O O . GLU A 1 113 ? -22.109 7.540 16.639 1.00 46.38 113 GLU A O 1
ATOM 931 N N . GLU A 1 114 ? -21.288 5.451 16.446 1.00 42.28 114 GLU A N 1
ATOM 932 C CA . GLU A 1 114 ? -22.162 4.776 17.433 1.00 42.28 114 GLU A CA 1
ATOM 933 C C . GLU A 1 114 ? -21.426 4.452 18.746 1.00 42.28 114 GLU A C 1
ATOM 935 O O . GLU A 1 114 ? -22.048 4.618 19.823 1.00 42.28 114 GLU A O 1
#

Foldseek 3Di:
DDDDDPPDDPVVLQCFQQVPQVLSSVLLVVLCVVCVPCSVVLSVLCSVLVQGHVLSSLCCCQQVVNDSVQVVVVSVCPVVVLDDSVNSCVQRVVDPGGHYCVVSVVVSVVVVVD

Solvent-accessible surface area (backbone atoms only — not comparable to full-atom values): 6404 Å² total; per-residue (Å²): 136,73,75,89,61,96,83,58,56,72,68,55,50,44,47,59,42,9,70,77,38,66,60,21,41,49,53,54,53,52,45,36,71,74,35,68,87,50,38,67,59,51,52,52,52,34,58,74,67,67,48,41,21,69,49,36,25,29,46,35,47,47,28,27,69,66,35,64,69,52,47,53,50,52,54,53,33,37,75,70,63,74,42,51,68,66,58,50,36,62,30,45,70,74,40,99,62,30,44,60,55,62,71,61,50,51,61,53,56,60,65,70,78,115

pLDDT: mean 75.1, std 10.55, range [42.28, 85.31]